Protein AF-A0A2S9GMV5-F1 (afdb_monomer_lite)

pLDDT: mean 71.97, std 17.48, range [43.0, 96.5]

Sequence (80 aa):
ATSCPPPRHNFTELPRIRSERPAFELHYPHMIERMRAEAHVGLGTHPLDHVRVVQLERGTLRPDTGQLGEVVPRRRAAGG

Radius of gyration: 24.91 Å; chains: 1; bounding box: 49×33×56 Å

Foldseek 3Di:
DADVVHDPDNDPDDDDDPDPCVV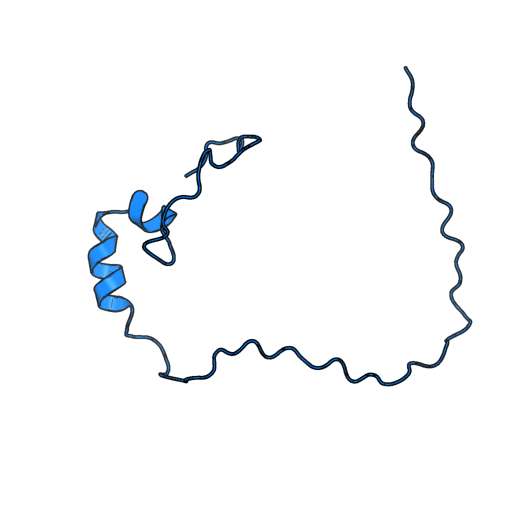CCVVCVVCPVVCVVCVPVDDDPDVDPPPPPPPPPPPPDDPPVPDPPPDDDDDDDDDD

Structure (mmCIF, N/CA/C/O backbone):
data_AF-A0A2S9GMV5-F1
#
_entry.id   AF-A0A2S9GMV5-F1
#
loop_
_atom_site.group_PDB
_atom_site.id
_atom_site.type_symbol
_atom_site.label_atom_id
_atom_site.label_alt_id
_atom_site.label_comp_id
_atom_site.label_asym_id
_atom_site.label_entity_id
_atom_site.label_seq_id
_atom_site.pdbx_PDB_ins_code
_atom_site.Cartn_x
_atom_site.Cartn_y
_atom_site.Cartn_z
_atom_site.occupancy
_atom_site.B_iso_or_equiv
_atom_site.auth_seq_id
_atom_site.auth_comp_id
_atom_site.auth_asym_id
_atom_site.auth_atom_id
_atom_site.pdbx_PDB_model_num
ATOM 1 N N . ALA A 1 1 ? -8.621 0.012 -0.199 1.00 70.31 1 ALA A N 1
ATOM 2 C CA . ALA A 1 1 ? -7.697 0.677 0.750 1.00 70.31 1 ALA A CA 1
ATOM 3 C C . ALA A 1 1 ? -8.293 0.587 2.153 1.00 70.31 1 ALA A C 1
ATOM 5 O O . ALA A 1 1 ? -9.486 0.309 2.246 1.00 70.31 1 ALA A O 1
ATOM 6 N N . THR A 1 2 ? -7.514 0.785 3.221 1.00 82.62 2 THR A N 1
ATOM 7 C CA . THR A 1 2 ? -8.099 0.986 4.560 1.00 82.62 2 THR A CA 1
ATOM 8 C C . THR A 1 2 ? -8.946 2.267 4.566 1.00 82.62 2 THR A C 1
ATOM 10 O O . THR A 1 2 ? -8.806 3.111 3.678 1.00 82.62 2 THR A O 1
ATOM 13 N N . SER A 1 3 ? -9.877 2.396 5.510 1.00 84.81 3 SER A N 1
ATOM 14 C CA . SER A 1 3 ? -10.751 3.572 5.607 1.00 84.81 3 SER A CA 1
ATOM 15 C C . SER A 1 3 ? -9.971 4.851 5.942 1.00 84.81 3 SER A C 1
ATOM 17 O O . SER A 1 3 ? -8.852 4.786 6.446 1.00 84.81 3 SER A O 1
ATOM 19 N N . CYS A 1 4 ? -10.576 6.020 5.696 1.00 86.94 4 CYS A N 1
ATOM 20 C CA . CYS A 1 4 ? -10.068 7.315 6.153 1.00 86.94 4 CYS A CA 1
ATOM 21 C C . CYS A 1 4 ? -11.063 7.932 7.155 1.00 86.94 4 CYS A C 1
ATOM 23 O O . CYS A 1 4 ? -12.228 8.104 6.791 1.00 86.94 4 CYS A O 1
ATOM 25 N N . PRO A 1 5 ? -10.642 8.260 8.390 1.00 89.50 5 PRO A N 1
ATOM 26 C CA . PRO A 1 5 ? -9.300 8.059 8.944 1.00 89.50 5 PRO A CA 1
ATOM 27 C C . PRO A 1 5 ? -8.944 6.564 9.096 1.00 89.50 5 PRO A C 1
ATOM 29 O O . PRO A 1 5 ? -9.848 5.722 9.176 1.00 89.50 5 PRO A O 1
ATOM 32 N N . PRO A 1 6 ? -7.644 6.212 9.113 1.00 86.94 6 PRO A N 1
ATOM 33 C CA . PRO A 1 6 ? -7.228 4.827 9.273 1.00 86.94 6 PRO A CA 1
ATOM 34 C C . PRO A 1 6 ? -7.669 4.293 10.644 1.00 86.94 6 PRO A C 1
ATOM 36 O O . PRO A 1 6 ? -7.539 4.993 11.654 1.00 86.94 6 PRO A O 1
ATOM 39 N N . PRO A 1 7 ? -8.204 3.064 10.705 1.00 90.38 7 PRO A N 1
ATOM 40 C CA . PRO A 1 7 ? -8.623 2.458 11.960 1.00 90.38 7 PRO A CA 1
ATOM 41 C C . PRO A 1 7 ? -7.407 2.143 12.846 1.00 90.38 7 PRO A C 1
ATOM 43 O O . PRO A 1 7 ? -6.285 2.006 12.361 1.00 90.38 7 PRO A O 1
ATOM 46 N N . ARG A 1 8 ? -7.627 1.954 14.159 1.00 92.50 8 ARG A N 1
ATOM 47 C CA . ARG A 1 8 ? -6.559 1.514 15.088 1.00 92.50 8 ARG A CA 1
ATOM 48 C C . ARG A 1 8 ? -5.924 0.183 14.671 1.00 92.50 8 ARG A C 1
ATOM 50 O O . ARG A 1 8 ? -4.743 -0.034 14.924 1.00 92.50 8 ARG A O 1
ATOM 57 N N . HIS A 1 9 ? -6.707 -0.694 14.045 1.00 91.94 9 HIS A N 1
ATOM 58 C CA . HIS A 1 9 ? -6.267 -1.991 13.545 1.00 91.94 9 HIS A CA 1
ATOM 59 C C . HIS A 1 9 ? -6.570 -2.072 12.051 1.00 91.94 9 HIS A C 1
ATOM 61 O O . HIS A 1 9 ? -7.730 -2.052 11.649 1.00 91.94 9 HIS A O 1
ATOM 67 N N . ASN A 1 10 ? -5.519 -2.139 11.234 1.00 88.19 10 ASN A N 1
ATOM 68 C CA . ASN A 1 10 ? -5.643 -2.131 9.775 1.00 88.19 10 ASN A CA 1
ATOM 69 C C . ASN A 1 10 ? -6.186 -3.451 9.208 1.00 88.19 10 ASN A C 1
ATOM 71 O O . ASN A 1 10 ? -6.787 -3.444 8.137 1.00 88.19 10 ASN A O 1
ATOM 75 N N . PHE A 1 11 ? -5.975 -4.566 9.916 1.00 88.50 11 PHE A N 1
ATOM 76 C CA . PHE A 1 11 ? -6.346 -5.910 9.480 1.00 88.50 11 PHE A CA 1
ATOM 77 C C . PHE A 1 11 ? -6.776 -6.767 10.677 1.00 88.50 11 PHE A C 1
ATOM 79 O O . PHE A 1 11 ? -6.179 -6.662 11.749 1.00 88.50 11 PHE A O 1
ATOM 86 N N . THR A 1 12 ? -7.782 -7.623 10.489 1.00 89.06 12 THR A N 1
ATOM 87 C CA . THR A 1 12 ? -8.165 -8.677 11.450 1.00 89.06 12 THR A CA 1
ATOM 88 C C . THR A 1 12 ? -7.305 -9.930 11.291 1.00 89.06 12 THR A C 1
ATOM 90 O O . THR A 1 12 ? -7.030 -10.624 12.262 1.00 89.06 12 THR A O 1
ATOM 93 N N . GLU A 1 13 ? -6.853 -10.190 10.066 1.00 91.19 13 GLU A N 1
ATOM 94 C CA . GLU A 1 13 ? -5.927 -11.254 9.682 1.00 91.19 13 GLU A CA 1
ATOM 95 C C . GLU A 1 13 ? -5.043 -10.765 8.529 1.00 91.19 13 GLU A C 1
ATOM 97 O O . GLU A 1 13 ? -5.421 -9.847 7.797 1.00 91.19 13 GLU A O 1
ATOM 102 N N . LEU A 1 14 ? -3.856 -11.351 8.358 1.00 88.19 14 LEU A N 1
ATOM 103 C CA . LEU A 1 14 ? -2.927 -10.892 7.328 1.00 88.19 14 LEU A CA 1
ATOM 104 C C . LEU A 1 14 ? -3.363 -11.394 5.937 1.00 88.19 14 LEU A C 1
ATOM 106 O O . LEU A 1 14 ? -3.379 -12.608 5.714 1.00 88.19 14 LEU A O 1
ATOM 110 N N . PRO A 1 15 ? -3.670 -10.504 4.971 1.00 85.31 15 PRO A N 1
ATOM 111 C CA . PRO A 1 15 ? -4.063 -10.936 3.638 1.00 85.31 15 PRO A CA 1
ATOM 112 C C . PRO A 1 15 ? -2.866 -11.520 2.883 1.00 85.31 15 PRO A C 1
ATOM 114 O O . PRO A 1 15 ? -1.753 -10.991 2.930 1.00 85.31 15 PRO A O 1
ATOM 117 N N . ARG A 1 16 ? -3.098 -12.592 2.116 1.00 89.50 16 ARG A N 1
ATOM 118 C CA . ARG A 1 16 ? -2.074 -13.139 1.218 1.00 89.50 16 ARG A CA 1
ATOM 119 C C . ARG A 1 16 ? -1.751 -12.122 0.129 1.00 89.50 16 ARG A C 1
ATOM 121 O O . ARG A 1 16 ? -2.594 -11.815 -0.714 1.00 89.50 16 ARG A O 1
ATOM 128 N N . ILE A 1 17 ? -0.510 -11.654 0.115 1.00 90.56 17 ILE A N 1
ATOM 129 C CA . ILE A 1 17 ? -0.026 -10.718 -0.897 1.00 90.56 17 ILE A CA 1
ATOM 130 C C . ILE A 1 17 ? 0.209 -11.476 -2.210 1.00 90.56 17 ILE A C 1
ATOM 132 O O . ILE A 1 17 ? 0.952 -12.457 -2.242 1.00 90.56 17 ILE A O 1
ATOM 136 N N . ARG A 1 18 ? -0.477 -11.057 -3.281 1.00 87.50 18 ARG A N 1
ATOM 137 C CA . ARG A 1 18 ? -0.411 -11.681 -4.621 1.00 87.50 18 ARG A CA 1
ATOM 138 C C . ARG A 1 18 ? 0.337 -10.835 -5.656 1.00 87.50 18 ARG A C 1
ATOM 140 O O . ARG A 1 18 ? 0.572 -11.315 -6.758 1.00 87.50 18 ARG A O 1
ATOM 147 N N . SER A 1 19 ? 0.689 -9.600 -5.310 1.00 88.06 19 SER A N 1
ATOM 148 C CA . SER A 1 19 ? 1.352 -8.637 -6.188 1.00 88.06 19 SER A CA 1
ATOM 149 C C . SER A 1 19 ? 2.128 -7.607 -5.367 1.00 88.06 19 SER A C 1
ATOM 151 O O . SER A 1 19 ? 1.895 -7.460 -4.168 1.00 88.06 19 SER A O 1
ATOM 153 N N . GLU A 1 20 ? 3.047 -6.888 -6.011 1.00 90.25 20 GLU A N 1
ATOM 154 C CA . GLU A 1 20 ? 3.841 -5.815 -5.388 1.00 90.25 20 GLU A CA 1
ATOM 155 C C . GLU A 1 20 ? 2.976 -4.584 -5.049 1.00 90.25 20 GLU A C 1
ATOM 157 O O . GLU A 1 20 ? 3.225 -3.894 -4.063 1.00 90.25 20 GLU A O 1
ATOM 162 N N . ARG A 1 21 ? 1.886 -4.355 -5.799 1.00 92.06 21 ARG A N 1
ATOM 163 C CA . ARG A 1 21 ? 0.977 -3.202 -5.640 1.00 92.06 21 ARG A CA 1
ATOM 164 C C . ARG A 1 21 ? -0.489 -3.635 -5.491 1.00 92.06 21 ARG A C 1
ATOM 166 O O . ARG A 1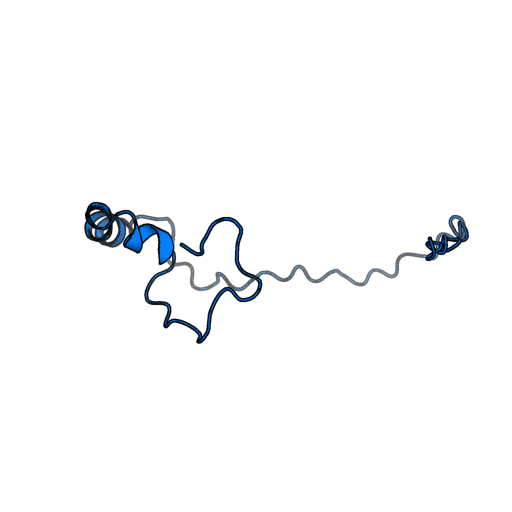 21 ? -1.327 -3.269 -6.319 1.00 92.06 21 ARG A O 1
ATOM 173 N N . PRO A 1 22 ? -0.855 -4.346 -4.409 1.00 89.75 22 PRO A N 1
ATOM 174 C CA . PRO A 1 22 ? -2.183 -4.948 -4.251 1.00 89.75 22 PRO A CA 1
ATOM 175 C C . PRO A 1 22 ? -3.311 -3.913 -4.176 1.00 89.75 22 PRO A C 1
ATOM 177 O O . PRO A 1 22 ? -4.408 -4.132 -4.685 1.00 89.75 22 PRO A O 1
ATOM 180 N N . ALA A 1 23 ? -3.047 -2.747 -3.579 1.00 90.12 23 ALA A N 1
ATOM 181 C CA . ALA A 1 23 ? -4.015 -1.659 -3.573 1.00 90.12 23 ALA A CA 1
ATOM 182 C C . ALA A 1 23 ? -4.249 -1.111 -4.987 1.00 90.12 23 ALA A C 1
ATOM 184 O O . ALA A 1 23 ? -5.378 -0.802 -5.337 1.00 90.12 23 ALA A O 1
ATOM 185 N N . PHE A 1 24 ? -3.214 -0.991 -5.814 1.00 92.00 24 PHE A N 1
ATOM 186 C CA . PHE A 1 24 ? -3.353 -0.440 -7.160 1.00 92.00 24 PHE A CA 1
ATOM 187 C C . PHE A 1 24 ? -4.162 -1.368 -8.068 1.00 92.00 24 PHE A C 1
ATOM 189 O O . PHE A 1 24 ? -5.109 -0.911 -8.701 1.00 92.00 24 PHE A O 1
ATOM 196 N N . GLU A 1 25 ? -3.850 -2.667 -8.058 1.00 92.75 25 GLU A N 1
ATOM 197 C CA . GLU A 1 25 ? -4.613 -3.674 -8.806 1.00 92.75 25 GLU A CA 1
ATOM 198 C C . GLU A 1 25 ? -6.104 -3.658 -8.426 1.00 92.75 25 GLU A C 1
ATOM 200 O O . GLU A 1 25 ? -6.960 -3.748 -9.301 1.00 92.75 25 GLU A O 1
ATOM 205 N N . LEU A 1 26 ? -6.428 -3.473 -7.139 1.00 90.12 26 LEU A N 1
ATOM 206 C CA . LEU A 1 26 ? -7.816 -3.410 -6.673 1.00 90.12 26 LEU A CA 1
ATOM 207 C C . LEU A 1 26 ? -8.588 -2.205 -7.234 1.00 90.12 26 LEU A C 1
ATOM 209 O O . LEU A 1 26 ? -9.750 -2.349 -7.606 1.00 90.12 26 LEU A O 1
ATOM 213 N N . HIS A 1 27 ? -7.978 -1.017 -7.261 1.00 93.62 27 HIS A N 1
ATOM 214 C CA . HIS A 1 27 ? -8.678 0.203 -7.689 1.00 93.62 27 HIS A CA 1
ATOM 215 C C . HIS A 1 27 ? -8.629 0.420 -9.209 1.00 93.62 27 HIS A C 1
ATOM 217 O O . HIS A 1 27 ? -9.460 1.157 -9.734 1.00 93.62 27 HIS A O 1
ATOM 223 N N . TYR A 1 28 ? -7.711 -0.238 -9.928 1.00 95.06 28 TYR A N 1
ATOM 224 C CA . TYR A 1 28 ? -7.570 -0.107 -11.383 1.00 95.06 28 TYR A CA 1
ATOM 225 C C . TYR A 1 28 ? -7.532 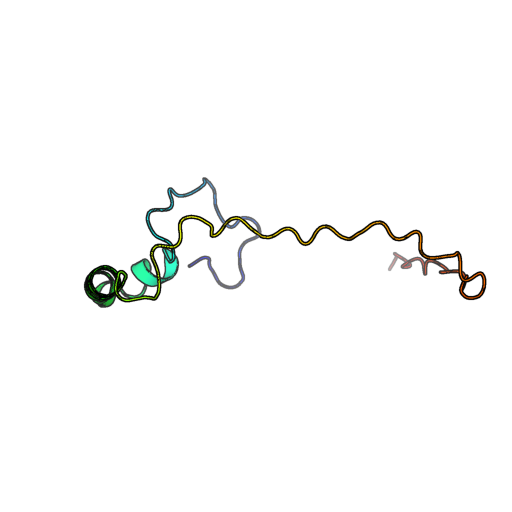-1.465 -12.106 1.00 95.06 28 TYR A C 1
ATOM 227 O O . TYR A 1 28 ? -6.509 -1.821 -12.699 1.00 95.06 28 TYR A O 1
ATOM 235 N N . PRO A 1 29 ? -8.651 -2.218 -12.137 1.00 94.31 29 PRO A N 1
ATOM 236 C CA . PRO A 1 29 ? -8.668 -3.565 -12.713 1.00 94.31 29 PRO A CA 1
ATOM 237 C C . PRO A 1 29 ? -8.255 -3.614 -14.191 1.00 94.31 29 PRO A C 1
ATOM 239 O O . PRO A 1 29 ? -7.560 -4.532 -14.618 1.00 94.31 29 PRO A O 1
ATOM 242 N N . HIS A 1 30 ? -8.626 -2.590 -14.963 1.00 96.50 30 HIS A N 1
ATOM 243 C CA . HIS A 1 30 ? -8.338 -2.489 -16.398 1.00 96.50 30 HIS A CA 1
ATOM 244 C C . HIS A 1 30 ? -6.849 -2.282 -16.721 1.00 96.50 30 HIS A C 1
ATOM 246 O O . HIS A 1 30 ? -6.448 -2.427 -17.871 1.00 96.50 30 HIS A O 1
ATOM 252 N N . MET A 1 31 ? -6.020 -1.943 -15.731 1.00 92.94 31 MET A N 1
ATOM 253 C CA . MET A 1 31 ? -4.581 -1.753 -15.932 1.00 92.94 31 MET A CA 1
ATOM 254 C C . MET A 1 31 ? -3.750 -2.964 -15.508 1.00 92.94 31 MET A C 1
ATOM 256 O O . MET A 1 31 ? -2.547 -2.977 -15.756 1.00 92.94 31 MET A O 1
ATOM 260 N N . ILE A 1 32 ? -4.363 -3.984 -14.895 1.00 92.00 32 ILE A N 1
ATOM 261 C CA . ILE A 1 32 ? -3.646 -5.159 -14.378 1.00 92.00 32 ILE A CA 1
ATOM 262 C C . ILE A 1 32 ? -2.918 -5.892 -15.506 1.00 92.00 32 ILE A C 1
ATOM 264 O O . ILE A 1 32 ? -1.731 -6.190 -15.389 1.00 92.00 32 ILE A O 1
ATOM 268 N N . GLU A 1 33 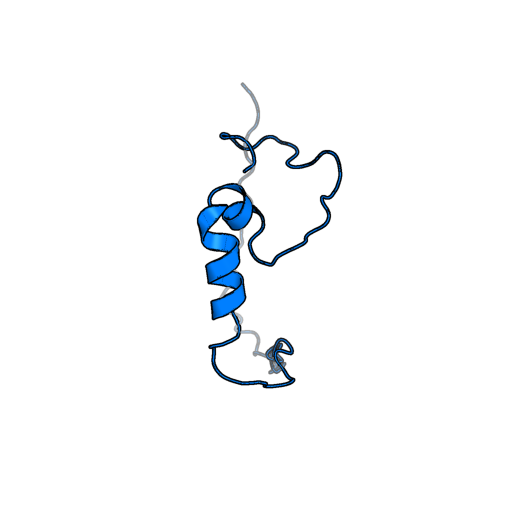? -3.622 -6.186 -16.599 1.00 91.50 33 GLU A N 1
ATOM 269 C CA . GLU A 1 33 ? -3.062 -6.944 -17.721 1.00 91.50 33 GLU A CA 1
ATOM 270 C C . GLU A 1 33 ? -1.904 -6.192 -18.376 1.00 91.50 33 GLU A C 1
ATOM 272 O O . GLU A 1 33 ? -0.817 -6.744 -18.543 1.00 91.50 33 GLU A O 1
ATOM 277 N N . ARG A 1 34 ? -2.104 -4.896 -18.629 1.00 90.56 34 ARG A N 1
ATOM 278 C CA . ARG A 1 34 ? -1.073 -4.005 -19.159 1.00 90.56 34 ARG A CA 1
ATOM 279 C C . ARG A 1 34 ? 0.162 -3.962 -18.261 1.00 90.56 34 ARG A C 1
ATOM 281 O O . ARG A 1 34 ? 1.269 -4.163 -18.743 1.00 90.56 34 ARG A O 1
ATOM 288 N N . MET A 1 35 ? -0.029 -3.756 -16.958 1.00 87.25 35 MET A N 1
ATOM 289 C CA . MET A 1 35 ? 1.070 -3.698 -15.994 1.00 87.25 35 MET A CA 1
ATOM 290 C C . MET A 1 35 ? 1.871 -5.002 -15.986 1.00 87.25 35 MET A C 1
ATOM 292 O O . MET A 1 35 ? 3.094 -4.961 -15.953 1.00 87.25 35 MET A O 1
ATOM 296 N N . ARG A 1 36 ? 1.206 -6.162 -16.040 1.00 86.94 36 ARG A N 1
ATOM 297 C CA 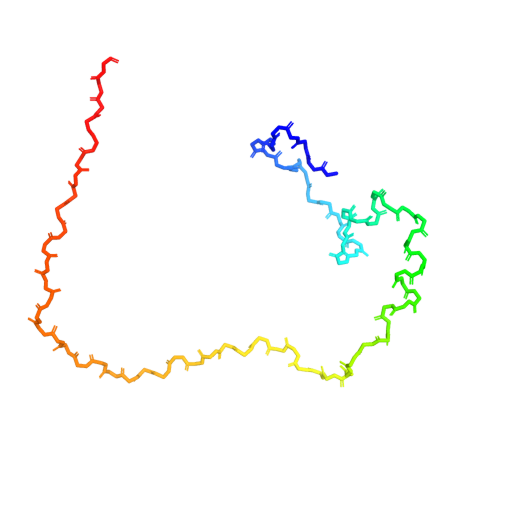. ARG A 1 36 ? 1.884 -7.468 -16.072 1.00 86.94 36 ARG A CA 1
ATOM 298 C C . ARG A 1 36 ? 2.634 -7.702 -17.379 1.00 86.94 36 ARG A C 1
ATOM 300 O O . ARG A 1 36 ? 3.744 -8.229 -17.345 1.00 86.94 36 ARG A O 1
ATOM 307 N N . ALA A 1 37 ? 2.047 -7.305 -18.505 1.00 88.56 37 ALA A N 1
ATOM 308 C CA . ALA A 1 37 ? 2.678 -7.412 -19.816 1.00 88.56 37 ALA A CA 1
ATOM 309 C C . ALA A 1 37 ? 3.925 -6.517 -19.924 1.00 88.56 37 ALA A C 1
ATOM 311 O O . ALA A 1 37 ? 4.948 -6.938 -20.456 1.00 88.56 37 ALA A O 1
ATOM 312 N N . GLU A 1 38 ? 3.861 -5.308 -19.365 1.00 86.00 38 GLU A N 1
ATOM 313 C CA . GLU A 1 38 ? 4.941 -4.315 -19.406 1.00 86.00 38 GLU A CA 1
ATOM 314 C C . GLU A 1 38 ? 5.974 -4.488 -18.268 1.00 86.00 38 GLU A C 1
ATOM 316 O O . GLU A 1 38 ? 7.049 -3.894 -18.322 1.00 86.00 38 GLU A O 1
ATOM 321 N N . ALA A 1 39 ? 5.706 -5.332 -17.262 1.00 77.12 39 ALA A N 1
ATOM 322 C CA . ALA A 1 39 ? 6.543 -5.484 -16.061 1.00 77.12 39 ALA A CA 1
ATOM 323 C C . ALA A 1 39 ? 7.989 -5.948 -16.325 1.00 77.12 39 ALA A C 1
ATOM 325 O O . ALA A 1 39 ? 8.862 -5.725 -15.491 1.00 77.12 39 ALA A O 1
ATOM 326 N N . HIS A 1 40 ? 8.252 -6.602 -17.457 1.00 72.81 40 HIS A N 1
ATOM 327 C CA . HIS A 1 40 ? 9.554 -7.209 -17.769 1.00 72.81 40 HIS A CA 1
ATOM 328 C C . HIS A 1 40 ? 10.453 -6.316 -18.641 1.00 72.81 40 HIS A C 1
ATOM 330 O O . HIS A 1 40 ? 11.554 -6.722 -19.008 1.00 72.81 40 HIS A O 1
ATOM 336 N N . VAL A 1 41 ? 10.009 -5.099 -18.977 1.00 68.00 41 VAL A N 1
ATOM 337 C CA . VAL A 1 41 ? 10.780 -4.137 -19.779 1.00 68.00 41 VAL A CA 1
ATOM 338 C C . VAL A 1 41 ? 11.418 -3.108 -18.839 1.00 68.00 41 VAL A C 1
ATOM 340 O O . VAL A 1 41 ? 11.004 -1.957 -18.756 1.00 68.00 41 VAL A O 1
ATOM 343 N N . GLY A 1 42 ? 12.418 -3.549 -18.073 1.00 55.66 42 GLY A N 1
ATOM 344 C CA . GLY A 1 42 ? 13.141 -2.728 -17.101 1.00 55.66 42 GLY A CA 1
ATOM 345 C C . GLY A 1 42 ? 14.515 -3.323 -16.796 1.00 55.66 42 GLY A C 1
ATOM 346 O O . GLY A 1 42 ? 14.646 -4.518 -16.569 1.00 55.66 42 GLY A O 1
ATOM 347 N N . LEU A 1 43 ? 15.535 -2.474 -16.873 1.00 58.34 43 LEU A N 1
ATOM 348 C CA . LEU A 1 43 ? 16.975 -2.721 -16.767 1.00 58.34 43 LEU A CA 1
ATOM 349 C C . LEU A 1 43 ? 17.411 -3.884 -15.836 1.00 58.34 43 LEU A C 1
ATOM 351 O O . LEU A 1 43 ? 17.402 -3.747 -14.620 1.00 58.34 43 LEU A O 1
ATOM 355 N N . GLY A 1 44 ? 17.937 -4.960 -16.432 1.00 47.84 44 GLY A N 1
ATOM 356 C CA . GLY A 1 44 ? 18.962 -5.811 -15.818 1.00 47.84 44 GLY A CA 1
ATOM 357 C C . GLY A 1 44 ? 18.474 -6.953 -14.925 1.00 47.84 44 GLY A C 1
ATOM 358 O O . GLY A 1 44 ? 18.193 -6.788 -13.745 1.00 47.84 44 GLY A O 1
ATOM 359 N N . THR A 1 45 ? 18.555 -8.169 -15.458 1.00 55.22 45 THR A N 1
ATOM 360 C CA . THR A 1 45 ? 18.797 -9.391 -14.684 1.00 55.22 45 THR A CA 1
ATOM 361 C C . THR A 1 45 ? 20.126 -9.268 -13.920 1.00 55.22 45 THR A C 1
ATOM 363 O O . THR A 1 45 ? 21.157 -9.754 -14.384 1.00 55.22 45 THR A O 1
ATOM 366 N N . HIS A 1 46 ? 20.142 -8.597 -12.770 1.00 52.03 46 HIS A N 1
ATOM 367 C CA . HIS A 1 46 ? 21.288 -8.604 -11.862 1.00 52.03 46 HIS A CA 1
ATOM 368 C C . HIS A 1 46 ? 20.932 -9.427 -10.618 1.00 52.03 46 HIS A C 1
ATOM 370 O O . HIS A 1 46 ? 20.021 -9.057 -9.884 1.00 52.03 46 HIS A O 1
ATOM 376 N N . PRO A 1 47 ? 21.625 -10.550 -10.350 1.00 52.94 47 PRO A N 1
ATOM 377 C CA . PRO A 1 47 ? 21.251 -11.487 -9.288 1.00 52.94 47 PRO A CA 1
ATOM 378 C C . PRO A 1 47 ? 21.520 -10.978 -7.858 1.00 52.94 47 PRO A C 1
ATOM 380 O O . PRO A 1 47 ? 21.555 -11.784 -6.936 1.00 52.94 47 PRO A O 1
ATOM 383 N N . LEU A 1 48 ? 21.746 -9.676 -7.646 1.00 58.44 48 LEU A N 1
ATOM 384 C CA . LEU A 1 48 ? 22.259 -9.137 -6.384 1.00 58.44 48 LEU A CA 1
ATOM 385 C C . LEU A 1 48 ? 21.636 -7.786 -5.993 1.00 58.44 48 LEU A C 1
ATOM 387 O O . LEU A 1 48 ? 22.362 -6.886 -5.579 1.00 58.44 48 LEU A O 1
ATOM 391 N N . ASP A 1 49 ? 20.307 -7.671 -5.956 1.00 56.09 49 ASP A N 1
ATOM 392 C CA . ASP A 1 49 ? 19.642 -6.669 -5.093 1.00 56.09 49 ASP A CA 1
ATOM 393 C C . ASP A 1 49 ? 19.700 -7.093 -3.608 1.00 56.09 49 ASP A C 1
ATOM 395 O O . ASP A 1 49 ? 18.775 -6.912 -2.813 1.00 56.09 49 ASP A O 1
ATOM 399 N N . HIS A 1 50 ? 20.828 -7.686 -3.206 1.00 59.69 50 HIS A N 1
ATOM 400 C CA . HIS A 1 50 ? 21.197 -7.796 -1.812 1.00 59.69 50 HIS A CA 1
ATOM 401 C C . HIS A 1 50 ? 21.504 -6.389 -1.323 1.00 59.69 50 HIS A C 1
ATOM 403 O O . HIS A 1 50 ? 22.523 -5.798 -1.679 1.00 59.69 50 HIS A O 1
ATOM 409 N N . VAL A 1 51 ? 20.587 -5.880 -0.502 1.00 57.66 51 VAL A N 1
ATOM 410 C CA . VAL A 1 51 ? 20.765 -4.777 0.442 1.00 57.66 51 VAL A CA 1
ATOM 411 C C . VAL A 1 51 ? 22.245 -4.602 0.777 1.00 57.66 51 VAL A C 1
ATOM 413 O O . VAL A 1 51 ? 22.820 -5.375 1.547 1.00 57.66 51 VAL A O 1
ATOM 416 N N . ARG A 1 52 ? 22.882 -3.584 0.194 1.00 53.94 52 ARG A N 1
ATOM 417 C CA . ARG A 1 52 ? 24.235 -3.201 0.586 1.00 53.94 52 ARG A CA 1
ATOM 418 C C . ARG A 1 52 ? 24.099 -2.485 1.924 1.00 53.94 52 ARG A C 1
ATOM 420 O O . ARG A 1 52 ? 23.926 -1.271 1.979 1.00 53.94 52 ARG A O 1
ATOM 427 N N . VAL A 1 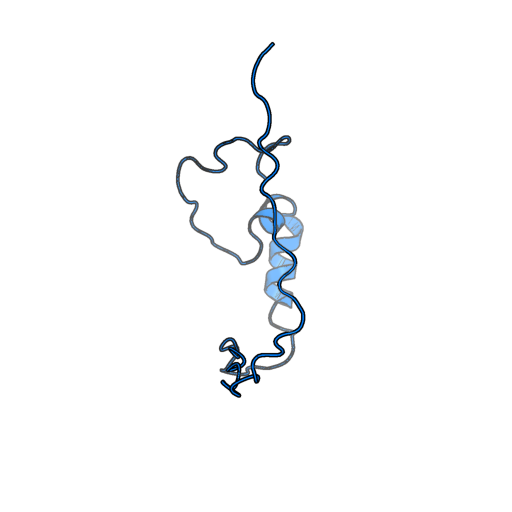53 ? 24.117 -3.257 3.010 1.00 57.81 53 VAL A N 1
ATOM 428 C CA . VAL A 1 53 ? 24.377 -2.711 4.341 1.00 57.81 53 VAL A CA 1
ATOM 429 C C . VAL A 1 53 ? 25.756 -2.079 4.236 1.00 57.81 53 VAL A C 1
ATOM 431 O O . VAL A 1 53 ? 26.761 -2.772 4.084 1.00 57.81 53 VAL A O 1
ATOM 434 N N . VAL A 1 54 ? 25.799 -0.750 4.200 1.00 62.03 54 VAL A N 1
ATOM 435 C CA . VAL A 1 54 ? 27.057 -0.020 4.290 1.00 62.03 54 VAL A CA 1
ATOM 436 C C . VAL A 1 54 ? 27.619 -0.370 5.662 1.00 62.03 54 VAL A C 1
ATOM 438 O O . VAL A 1 54 ? 27.055 0.024 6.682 1.00 62.03 54 VAL A O 1
ATOM 441 N N . GLN A 1 55 ? 28.675 -1.185 5.684 1.00 55.91 55 GLN A N 1
ATOM 442 C CA . GLN A 1 55 ? 29.463 -1.435 6.880 1.00 55.91 55 GLN A CA 1
ATOM 443 C C . GLN A 1 55 ? 29.935 -0.060 7.356 1.00 55.91 55 GLN A C 1
ATOM 445 O O . GLN A 1 55 ? 30.762 0.580 6.707 1.00 55.91 55 GLN A O 1
ATOM 450 N N . LEU A 1 56 ? 29.345 0.438 8.442 1.00 59.22 56 LEU A N 1
ATOM 451 C CA . LEU A 1 56 ? 29.855 1.614 9.123 1.00 59.22 56 LEU A CA 1
ATOM 452 C C . LEU A 1 56 ? 31.217 1.186 9.674 1.00 59.22 56 LEU A C 1
ATOM 454 O O . LEU A 1 56 ? 31.285 0.467 10.673 1.00 59.22 56 LEU A O 1
ATOM 458 N N . GLU A 1 57 ? 32.289 1.517 8.956 1.00 55.09 57 GLU A N 1
ATOM 459 C CA . GLU A 1 57 ? 33.649 1.272 9.415 1.00 55.09 57 GLU A CA 1
ATOM 460 C C . GLU A 1 57 ? 33.757 1.851 10.825 1.00 55.09 57 GLU A C 1
ATOM 462 O O . GLU A 1 57 ? 33.556 3.050 11.041 1.00 55.09 57 GLU A O 1
ATOM 467 N N . ARG A 1 58 ? 34.010 0.981 11.809 1.00 57.72 58 ARG A N 1
ATOM 468 C CA . ARG A 1 58 ? 34.283 1.371 13.194 1.00 57.72 58 ARG A CA 1
ATOM 469 C C . ARG A 1 58 ? 35.646 2.055 13.248 1.00 57.72 58 ARG A C 1
ATOM 471 O O . ARG A 1 58 ? 36.602 1.511 13.788 1.00 57.72 58 ARG A O 1
ATOM 478 N N . GLY A 1 59 ? 35.738 3.256 12.692 1.00 47.66 59 GLY A N 1
ATOM 479 C CA . GLY A 1 59 ? 36.759 4.213 13.067 1.00 47.66 59 GLY A CA 1
ATOM 480 C C . GLY A 1 59 ? 36.379 4.750 14.437 1.00 47.66 59 GLY A C 1
ATOM 481 O O . GLY A 1 59 ? 35.346 5.398 14.583 1.00 47.66 59 GLY A O 1
ATOM 482 N N . THR A 1 60 ? 37.176 4.441 15.457 1.00 51.75 60 THR A N 1
ATOM 483 C CA . THR A 1 60 ? 37.070 5.037 16.792 1.00 51.75 60 THR A CA 1
ATOM 484 C C . THR A 1 60 ? 37.153 6.556 16.671 1.00 51.75 60 THR A C 1
ATOM 486 O O . THR A 1 60 ? 38.244 7.124 16.582 1.00 51.75 60 THR A O 1
ATOM 489 N N . LEU A 1 61 ? 35.994 7.211 16.629 1.00 50.00 61 LEU A N 1
ATOM 490 C CA . LEU A 1 61 ? 35.899 8.659 16.671 1.00 50.00 61 LEU A CA 1
ATOM 491 C C . LEU A 1 61 ? 36.322 9.076 18.079 1.00 50.00 61 LEU A C 1
ATOM 493 O O . LEU A 1 61 ? 35.740 8.649 19.077 1.00 50.00 61 LEU A O 1
ATOM 497 N N . ARG A 1 62 ? 37.430 9.815 18.141 1.00 52.50 62 ARG A N 1
ATOM 498 C CA . ARG A 1 62 ? 38.012 10.348 19.373 1.00 52.50 62 ARG A CA 1
ATOM 499 C C . ARG A 1 62 ? 36.930 11.064 20.194 1.00 52.50 62 ARG A C 1
ATOM 501 O O . ARG A 1 62 ? 36.081 11.716 19.591 1.00 52.50 62 ARG A O 1
ATOM 508 N N . PRO A 1 63 ? 36.954 10.980 21.535 1.00 43.00 63 PRO A N 1
ATOM 509 C CA . PRO A 1 63 ? 36.036 11.759 22.348 1.00 43.00 63 PRO A CA 1
ATOM 510 C C . PRO A 1 63 ? 36.384 13.239 22.170 1.00 43.00 63 PRO A C 1
ATOM 512 O O . PRO A 1 63 ? 37.440 13.691 22.610 1.00 43.00 63 PRO A O 1
ATOM 515 N N . ASP A 1 64 ? 35.524 13.982 21.481 1.00 46.78 64 ASP A N 1
ATOM 516 C CA . ASP A 1 64 ? 35.549 15.437 21.522 1.00 46.78 64 ASP A CA 1
ATOM 517 C C . ASP A 1 64 ? 34.863 15.850 22.830 1.00 46.78 64 ASP A C 1
ATOM 519 O O . ASP A 1 64 ? 33.638 15.833 22.955 1.00 46.78 64 ASP A O 1
ATOM 523 N N . THR A 1 65 ? 35.661 16.116 23.864 1.00 55.06 65 THR A N 1
ATOM 524 C CA . THR A 1 65 ? 35.222 16.393 25.247 1.00 55.06 65 THR A CA 1
ATOM 525 C C . THR A 1 65 ? 34.521 17.760 25.398 1.00 55.06 65 THR A C 1
ATOM 527 O O . THR A 1 65 ? 34.488 18.329 26.483 1.00 55.06 65 THR A O 1
ATOM 530 N N . GLY A 1 66 ? 33.967 18.328 24.325 1.00 59.38 66 GLY A N 1
ATOM 531 C CA . GLY A 1 66 ? 33.450 19.699 24.296 1.00 59.38 66 GLY A CA 1
ATOM 532 C C . GLY A 1 66 ? 31.931 19.864 24.374 1.00 59.38 66 GLY A C 1
ATOM 533 O O . GLY A 1 66 ? 31.470 20.994 24.502 1.00 59.38 66 GLY A O 1
ATOM 534 N N . GLN A 1 67 ? 31.128 18.799 24.279 1.00 56.44 67 GLN A N 1
ATOM 535 C CA . GLN A 1 67 ? 29.667 18.939 24.154 1.00 56.44 67 GLN A CA 1
ATOM 536 C C . GLN A 1 67 ? 28.891 17.988 25.068 1.00 56.44 67 GLN A C 1
ATOM 538 O O . GLN A 1 67 ? 28.156 17.115 24.618 1.00 56.44 67 GLN A O 1
ATOM 543 N N . LEU A 1 68 ? 29.015 18.189 26.379 1.00 53.81 68 LEU A N 1
ATOM 544 C CA . LEU A 1 68 ? 28.031 17.697 27.345 1.00 53.81 68 LEU A CA 1
ATOM 545 C C . LEU A 1 68 ? 27.158 18.874 27.783 1.00 53.81 68 LEU A C 1
ATOM 547 O O . LEU A 1 68 ? 27.301 19.412 28.876 1.00 53.81 68 LEU A O 1
ATOM 551 N N . GLY A 1 69 ? 26.262 19.297 26.891 1.00 50.78 69 GLY A N 1
ATOM 552 C CA . GLY A 1 69 ? 25.091 20.059 27.304 1.00 50.78 69 GLY A CA 1
ATOM 553 C C . GLY A 1 69 ? 24.149 19.111 28.038 1.00 50.78 69 GLY A C 1
ATOM 554 O O . GLY A 1 69 ? 23.621 18.178 27.438 1.00 50.78 69 GLY A O 1
ATOM 555 N N . GLU A 1 70 ? 23.980 19.314 29.340 1.00 58.16 70 GLU A N 1
ATOM 556 C CA . GLU A 1 70 ? 23.048 18.565 30.179 1.00 58.16 70 GLU A CA 1
ATOM 557 C C . GLU A 1 70 ? 21.623 18.648 29.599 1.00 58.16 70 GLU A C 1
ATOM 559 O O . GLU A 1 70 ? 21.003 19.713 29.549 1.00 58.16 70 GLU A O 1
ATOM 564 N N . VAL A 1 71 ? 21.091 17.517 29.130 1.00 61.19 71 VAL A N 1
ATOM 565 C CA . VAL A 1 71 ? 19.708 17.427 28.651 1.00 61.19 71 VAL A CA 1
ATOM 566 C C . VAL A 1 71 ? 18.798 17.298 29.869 1.00 61.19 71 VAL A C 1
ATOM 568 O O . VAL A 1 71 ? 18.586 16.201 30.377 1.00 61.19 71 VAL A O 1
ATOM 571 N N . VAL A 1 72 ? 18.252 18.419 30.343 1.00 59.03 72 VAL A N 1
ATOM 572 C CA . VAL A 1 72 ? 17.254 18.427 31.423 1.00 59.03 72 VAL A CA 1
ATOM 573 C C . VAL A 1 72 ? 15.913 17.910 30.878 1.00 59.03 72 VAL A C 1
ATOM 575 O O . VAL A 1 72 ? 15.297 18.577 30.037 1.00 59.03 72 VAL A O 1
ATOM 578 N N . PRO A 1 73 ? 15.392 16.759 31.344 1.00 60.34 73 PRO A N 1
ATOM 579 C CA . PRO A 1 73 ? 14.086 16.279 30.918 1.00 60.34 73 PRO A CA 1
ATOM 580 C C . PRO A 1 73 ? 12.985 17.167 31.517 1.00 60.34 73 PRO A C 1
ATOM 582 O O . PRO A 1 73 ? 12.682 17.117 32.710 1.00 60.34 73 PRO A O 1
ATOM 585 N N . ARG A 1 74 ? 12.349 17.991 30.678 1.00 66.12 74 ARG A N 1
ATOM 586 C CA . ARG A 1 74 ? 11.144 18.756 31.038 1.00 66.12 74 ARG A CA 1
ATOM 587 C C . ARG A 1 74 ? 10.001 17.773 31.330 1.00 66.12 74 ARG A C 1
ATOM 589 O O . ARG A 1 74 ? 9.417 17.209 30.405 1.00 66.12 74 ARG A O 1
ATOM 596 N N . ARG A 1 75 ? 9.663 17.559 32.609 1.00 63.81 75 ARG A N 1
ATOM 597 C CA . ARG A 1 75 ? 8.445 16.825 33.003 1.00 63.81 75 ARG A CA 1
ATOM 598 C C . ARG A 1 75 ? 7.216 17.526 32.409 1.00 63.81 75 ARG A C 1
ATOM 600 O O . ARG A 1 75 ? 7.002 18.708 32.672 1.00 63.81 75 ARG A O 1
ATOM 607 N N . ARG A 1 76 ? 6.381 16.798 31.655 1.00 58.00 76 ARG A N 1
ATOM 608 C CA . ARG A 1 76 ? 4.991 17.211 31.401 1.00 58.00 76 ARG A CA 1
ATOM 609 C C . ARG A 1 76 ? 4.252 17.175 32.736 1.00 58.00 76 ARG A C 1
ATOM 611 O O . ARG A 1 76 ? 4.125 16.106 33.328 1.00 58.00 76 ARG A O 1
ATOM 618 N N . ALA A 1 77 ? 3.781 18.327 33.198 1.00 53.72 77 ALA A N 1
ATOM 619 C CA . ALA A 1 77 ? 2.788 18.380 34.257 1.00 53.72 77 ALA A CA 1
ATOM 620 C C . ALA A 1 77 ? 1.481 17.772 33.724 1.00 53.72 77 ALA A C 1
ATOM 622 O O . ALA A 1 77 ? 0.971 18.190 32.684 1.00 53.72 77 ALA A O 1
ATOM 623 N N . ALA A 1 78 ? 0.992 16.748 34.414 1.00 51.88 78 ALA A N 1
ATOM 624 C CA . ALA A 1 78 ? -0.375 16.267 34.314 1.00 51.88 78 ALA A CA 1
ATOM 625 C C . ALA A 1 78 ? -1.207 16.979 35.388 1.00 51.88 78 ALA A C 1
ATOM 627 O O . ALA A 1 78 ? -0.709 17.161 36.499 1.00 51.88 78 ALA A O 1
ATOM 628 N N . GLY A 1 79 ? -2.459 17.315 35.080 1.00 47.12 79 GLY A N 1
ATOM 629 C CA . GLY A 1 79 ? -3.476 17.589 36.098 1.00 47.12 79 GLY A CA 1
ATOM 630 C C . GLY A 1 79 ? -4.229 18.901 35.914 1.00 47.12 79 GLY A C 1
ATOM 631 O O . GLY A 1 79 ? -3.695 19.969 36.203 1.00 47.12 79 GLY A O 1
ATOM 632 N N . GLY A 1 80 ? -5.483 18.767 35.488 1.00 43.50 80 GLY A N 1
ATOM 633 C CA . GLY A 1 80 ? -6.576 19.731 35.575 1.00 43.50 80 GLY A CA 1
ATOM 634 C C . GLY A 1 80 ? -7.871 18.960 35.399 1.00 43.50 80 GLY A C 1
ATOM 635 O O . GLY A 1 80 ? -7.978 18.306 34.338 1.00 43.50 80 GLY A O 1
#

Secondary structure (DSSP, 8-state):
---SSPPS-S-SSPPPP-SS-HHHHHH-GGGHHHHHHHTT-SS---S-----------------TT--------PPPP--